Protein AF-A0A257UVU5-F1 (afdb_monomer)

Structure (mmCIF, N/C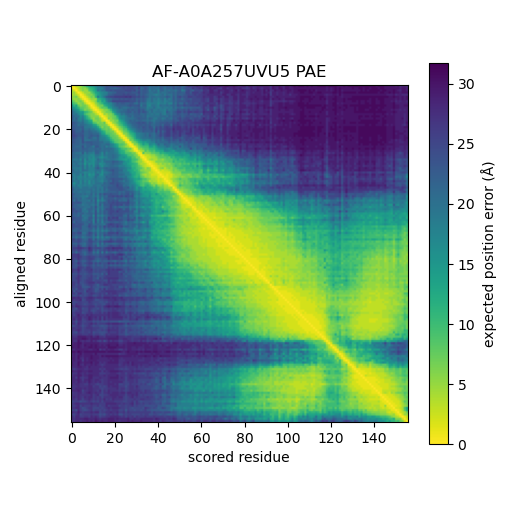A/C/O backbone):
data_AF-A0A257UVU5-F1
#
_entry.id   AF-A0A257UVU5-F1
#
loop_
_atom_site.group_PDB
_atom_site.id
_atom_site.type_symbol
_atom_site.label_atom_id
_atom_site.label_alt_id
_atom_site.label_comp_id
_atom_site.label_asym_id
_atom_site.label_entity_id
_atom_site.label_seq_id
_atom_site.pdbx_PDB_ins_code
_atom_site.Cartn_x
_atom_site.Cartn_y
_atom_site.Cartn_z
_atom_site.occupancy
_atom_site.B_iso_or_equiv
_atom_site.auth_seq_id
_atom_site.auth_comp_id
_atom_site.auth_asym_id
_atom_site.auth_atom_id
_atom_site.pdbx_PDB_model_num
ATOM 1 N N . MET A 1 1 ? -29.505 -4.976 72.195 1.00 41.25 1 MET A N 1
ATOM 2 C CA . MET A 1 1 ? -29.375 -3.753 73.029 1.00 41.25 1 MET A CA 1
ATOM 3 C C . MET A 1 1 ? -28.073 -3.086 72.598 1.00 41.25 1 MET A C 1
ATOM 5 O O . MET A 1 1 ? -27.048 -3.714 72.757 1.00 41.25 1 MET A O 1
ATOM 9 N N . ARG A 1 2 ? -28.006 -1.941 71.904 1.00 36.97 2 ARG A N 1
ATOM 10 C CA . ARG A 1 2 ? -28.021 -0.595 72.514 1.00 36.97 2 ARG A CA 1
ATOM 11 C C . ARG A 1 2 ? -27.601 0.452 71.446 1.00 36.97 2 ARG A C 1
ATOM 13 O O . ARG A 1 2 ? -26.513 0.984 71.543 1.00 36.97 2 ARG A O 1
ATOM 20 N N . TRP A 1 3 ? -28.406 0.718 70.410 1.00 26.78 3 TRP A N 1
ATOM 21 C CA . TRP A 1 3 ? -28.106 1.796 69.428 1.00 26.78 3 TRP A CA 1
ATOM 22 C C . TRP A 1 3 ? -29.319 2.622 68.965 1.00 26.78 3 TRP A C 1
ATOM 24 O O . TRP A 1 3 ? -29.169 3.654 68.325 1.00 26.78 3 TRP A O 1
ATOM 34 N N . SER A 1 4 ? -30.542 2.253 69.339 1.00 31.00 4 SER A N 1
ATOM 35 C CA . SER A 1 4 ? -31.761 2.869 68.790 1.00 31.00 4 SER A CA 1
ATOM 36 C C . SER A 1 4 ? -32.314 4.059 69.591 1.00 31.00 4 SER A C 1
ATOM 38 O O . SER A 1 4 ? -33.408 4.543 69.309 1.00 31.00 4 SER A O 1
ATOM 40 N N . LYS A 1 5 ? -31.571 4.572 70.579 1.00 36.94 5 LYS A N 1
ATOM 41 C CA . LYS A 1 5 ? -31.958 5.746 71.379 1.00 36.94 5 LYS A CA 1
ATOM 42 C C . LYS A 1 5 ? -30.888 6.840 71.287 1.00 36.94 5 LYS A C 1
ATOM 44 O O . LYS A 1 5 ? -30.141 6.990 72.239 1.00 36.94 5 LYS A O 1
ATOM 49 N N . CYS A 1 6 ? -30.795 7.582 70.175 1.00 36.41 6 CYS A N 1
ATOM 50 C CA . CYS A 1 6 ? -30.215 8.943 70.220 1.00 36.41 6 CYS A CA 1
ATOM 51 C C . CYS A 1 6 ? -30.390 9.820 68.963 1.00 36.41 6 CYS A C 1
ATOM 53 O O . CYS A 1 6 ? -30.342 11.034 69.092 1.00 36.41 6 CYS A O 1
ATOM 55 N N . ALA A 1 7 ? -30.633 9.286 67.763 1.00 35.94 7 ALA A N 1
ATOM 56 C CA . ALA A 1 7 ? -30.444 10.094 66.543 1.00 35.94 7 ALA A CA 1
ATOM 57 C C . ALA A 1 7 ? -31.671 10.874 66.010 1.00 35.94 7 ALA A C 1
ATOM 59 O O . ALA A 1 7 ? -31.582 11.481 64.952 1.00 35.94 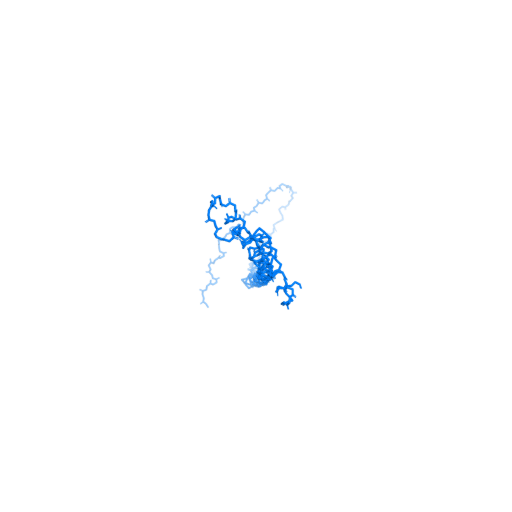7 ALA A O 1
ATOM 60 N N . ALA A 1 8 ? -32.820 10.884 66.695 1.00 39.25 8 ALA A N 1
ATOM 61 C CA . ALA A 1 8 ? -34.048 11.507 66.163 1.00 39.25 8 ALA A CA 1
ATOM 62 C C . ALA A 1 8 ? -34.621 12.620 67.057 1.00 39.25 8 ALA A C 1
ATOM 64 O O . ALA A 1 8 ? -35.830 12.853 67.075 1.00 39.25 8 ALA A O 1
ATOM 65 N N . ARG A 1 9 ? -33.761 13.292 67.835 1.00 39.03 9 ARG A N 1
ATOM 66 C CA . ARG A 1 9 ? -34.146 14.455 68.658 1.00 39.03 9 ARG A CA 1
ATOM 67 C C . ARG A 1 9 ? -33.755 15.803 68.049 1.00 39.03 9 ARG A C 1
ATOM 69 O O . ARG A 1 9 ? -34.077 16.834 68.626 1.00 39.03 9 ARG A O 1
ATOM 76 N N . SER A 1 10 ? -33.117 15.815 66.885 1.00 40.78 10 SER A N 1
ATOM 77 C CA . SER A 1 10 ? -32.626 17.037 66.253 1.00 40.78 10 SER A CA 1
ATOM 78 C C . SER A 1 10 ? -32.844 16.975 64.750 1.00 40.78 10 SER A C 1
ATOM 80 O O . SER A 1 10 ? -32.068 16.347 64.051 1.00 40.78 10 SER A O 1
ATOM 82 N N . ILE A 1 11 ? -33.924 17.574 64.269 1.00 42.78 11 ILE A N 1
ATOM 83 C CA . ILE A 1 11 ? -33.975 18.419 63.067 1.00 42.78 11 ILE A CA 1
ATOM 84 C C . ILE A 1 11 ? -35.425 18.902 63.007 1.00 42.78 11 ILE A C 1
ATOM 86 O O . ILE A 1 11 ? -36.380 18.127 62.945 1.00 42.78 11 ILE A O 1
ATOM 90 N N . GLY A 1 12 ? -35.571 20.209 63.207 1.00 42.62 12 GLY A N 1
ATOM 91 C CA . GLY A 1 12 ? -36.821 20.880 63.505 1.00 42.62 12 GLY A CA 1
ATOM 92 C C . GLY A 1 12 ? -37.867 20.723 62.410 1.00 42.62 12 GLY A C 1
ATOM 93 O O . GLY A 1 12 ? -37.695 21.176 61.285 1.00 42.62 12 GLY A O 1
ATOM 94 N N . CYS A 1 13 ? -39.021 20.183 62.790 1.00 37.72 13 CYS A N 1
ATOM 95 C CA . CYS A 1 13 ? -40.253 20.358 62.038 1.00 37.72 13 CYS A CA 1
ATOM 96 C C . CYS A 1 13 ? -40.901 21.681 62.483 1.00 37.72 13 CYS A C 1
ATOM 98 O O . CYS A 1 13 ? -41.799 21.713 63.324 1.00 37.72 13 CYS A O 1
ATOM 100 N N . ARG A 1 14 ? -40.376 22.799 61.973 1.00 43.12 14 ARG A N 1
ATOM 101 C CA . ARG A 1 14 ? -41.031 24.111 62.038 1.00 43.12 14 ARG A CA 1
ATOM 102 C C . ARG A 1 14 ? -40.814 24.832 60.714 1.00 43.12 14 ARG A C 1
ATOM 104 O O . ARG A 1 14 ? -39.961 25.698 60.607 1.00 43.12 14 ARG A O 1
ATOM 111 N N . ILE A 1 15 ? -41.634 24.492 59.725 1.00 35.16 15 ILE A N 1
ATOM 112 C CA . ILE A 1 15 ? -41.928 25.400 58.616 1.00 35.16 15 ILE A CA 1
ATOM 113 C C . ILE A 1 15 ? -43.417 25.714 58.722 1.00 35.16 15 ILE A C 1
ATOM 115 O O . ILE A 1 15 ? -44.283 24.925 58.356 1.00 35.16 15 ILE A O 1
ATOM 119 N N . ARG A 1 16 ? -43.696 26.853 59.358 1.00 36.59 16 ARG A N 1
ATOM 120 C CA . ARG A 1 16 ? -45.006 27.493 59.426 1.00 36.59 16 ARG A CA 1
ATOM 121 C C . ARG A 1 16 ? -45.100 28.396 58.203 1.00 36.59 16 ARG A C 1
ATOM 123 O O . ARG A 1 16 ? -44.485 29.454 58.204 1.00 36.59 16 ARG A O 1
ATOM 130 N N . PHE A 1 17 ? -45.851 27.982 57.186 1.00 30.62 17 PHE A N 1
ATOM 131 C CA . PHE A 1 17 ? -46.285 28.899 56.136 1.00 30.62 17 PHE A CA 1
ATOM 132 C C . PHE A 1 17 ? -47.631 29.492 56.550 1.00 30.62 17 PHE A C 1
ATOM 134 O O . PHE A 1 17 ? -48.633 28.794 56.682 1.00 30.62 17 PHE A O 1
ATOM 141 N N . SER A 1 18 ? -47.585 30.778 56.880 1.00 36.56 18 SER A N 1
ATOM 142 C CA . SER A 1 18 ? -48.714 31.616 57.257 1.00 36.56 18 SER A CA 1
ATOM 143 C C . SER A 1 18 ? -49.229 32.322 56.011 1.00 36.56 18 SER A C 1
ATOM 145 O O . SER A 1 18 ? -48.549 33.214 55.514 1.00 36.56 18 SER A O 1
ATOM 147 N N . THR A 1 19 ? -50.445 32.006 55.575 1.00 36.97 19 THR A N 1
ATOM 148 C CA . THR A 1 19 ? -51.268 32.925 54.780 1.00 36.97 19 THR A CA 1
ATOM 149 C C . THR A 1 19 ? -52.721 32.857 55.254 1.00 36.97 19 THR A C 1
ATOM 151 O O . THR A 1 19 ? -53.445 31.904 55.000 1.00 36.97 19 THR A O 1
ATOM 154 N N . SER A 1 20 ? -53.078 33.880 56.037 1.00 44.56 20 SER A N 1
ATOM 155 C CA . SER A 1 20 ? -54.362 34.594 56.084 1.00 44.56 20 SER A CA 1
ATOM 156 C C . SER A 1 20 ? -55.625 33.859 55.604 1.00 44.56 20 SER A C 1
ATOM 158 O O . SER A 1 20 ? -55.829 33.708 54.404 1.00 44.56 20 SER A O 1
ATOM 160 N N . SER A 1 21 ? -56.521 33.518 56.538 1.00 41.59 21 SER A N 1
ATOM 161 C CA . SER A 1 21 ? -57.973 33.768 56.433 1.00 41.59 21 SER A CA 1
ATOM 162 C C . SER A 1 21 ? -58.718 33.115 57.605 1.00 41.59 21 SER A C 1
ATOM 164 O O . SER A 1 21 ? -58.483 31.968 57.978 1.00 41.59 21 SER A O 1
ATOM 166 N N . S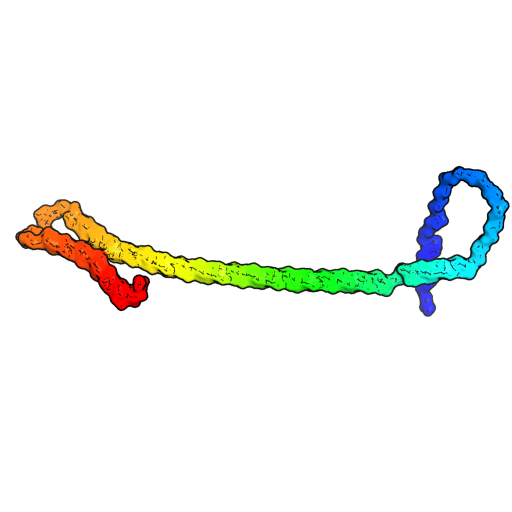ER A 1 22 ? -59.603 33.888 58.222 1.00 48.53 22 SER A N 1
ATOM 167 C CA . SER A 1 22 ? -60.362 33.588 59.433 1.00 48.53 22 SER A CA 1
ATOM 168 C C . SER A 1 22 ? -61.162 32.274 59.387 1.00 48.53 22 SER A C 1
ATOM 170 O O . SER A 1 22 ? -62.070 32.137 58.563 1.00 48.53 22 SER A O 1
ATOM 172 N N . ARG A 1 23 ? -60.959 31.386 60.372 1.00 39.44 23 ARG A N 1
ATOM 173 C CA . ARG A 1 23 ? -62.053 30.701 61.092 1.00 39.44 23 ARG A CA 1
ATOM 174 C C . ARG A 1 23 ? -61.537 29.806 62.221 1.00 39.44 23 ARG A C 1
ATOM 176 O O . ARG A 1 23 ? -60.766 28.890 61.991 1.00 39.44 23 ARG A O 1
ATOM 183 N N . ARG A 1 24 ? -62.113 30.044 63.405 1.00 39.25 24 ARG A N 1
ATOM 184 C CA . ARG A 1 24 ? -62.450 29.061 64.446 1.00 39.25 24 ARG A CA 1
ATOM 185 C C . ARG A 1 24 ? -61.270 28.249 65.003 1.00 39.25 24 ARG A C 1
ATOM 187 O O . ARG A 1 24 ? -60.843 27.246 64.447 1.00 39.25 24 ARG A O 1
ATOM 194 N N . THR A 1 25 ? -60.830 28.648 66.192 1.00 41.78 25 THR A N 1
ATOM 195 C CA . THR A 1 25 ? -60.064 27.819 67.127 1.00 41.78 25 THR A CA 1
ATOM 196 C C . THR A 1 25 ? -60.891 26.593 67.525 1.00 41.78 25 THR A C 1
ATOM 198 O O . THR A 1 25 ? -61.555 26.580 68.558 1.00 41.78 25 THR A O 1
ATOM 201 N N . VAL A 1 26 ? -60.893 25.557 66.689 1.00 44.78 26 VAL A N 1
ATOM 202 C CA . VAL A 1 26 ? -61.245 24.206 67.126 1.00 44.78 26 VAL A CA 1
ATOM 203 C C . VAL A 1 26 ? -59.958 23.621 67.679 1.00 44.78 26 VAL A C 1
ATOM 205 O O . VAL A 1 26 ? -58.999 23.408 66.938 1.00 44.78 26 VAL A O 1
ATOM 208 N N . GLY A 1 27 ? -59.910 23.439 68.998 1.00 43.56 27 GLY A N 1
ATOM 209 C CA . GLY A 1 27 ? -58.821 22.739 69.658 1.00 43.56 27 GLY A CA 1
ATOM 210 C C . GLY A 1 27 ? -58.653 21.363 69.027 1.00 43.56 27 GLY A C 1
ATOM 211 O O . GLY A 1 27 ? -59.450 20.460 69.261 1.00 43.56 27 GLY A O 1
ATOM 212 N N . THR A 1 28 ? -57.620 21.195 68.208 1.00 50.97 28 THR A N 1
ATOM 213 C CA . THR A 1 28 ? -57.165 19.866 67.821 1.00 50.97 28 THR A CA 1
ATOM 214 C C . THR A 1 28 ? -56.568 19.217 69.067 1.00 50.97 28 THR A C 1
ATOM 216 O O . THR A 1 28 ? -55.609 19.777 69.614 1.00 50.97 28 THR A O 1
ATOM 219 N N . PRO A 1 29 ? -57.079 18.068 69.543 1.00 50.66 29 PRO A N 1
ATOM 220 C CA . PRO A 1 29 ? -56.406 17.340 70.604 1.00 50.66 29 PRO A CA 1
ATOM 221 C C . PRO A 1 29 ? -55.005 16.970 70.113 1.00 50.66 29 PRO A C 1
ATOM 223 O O . PRO A 1 29 ? -54.823 16.522 68.977 1.00 50.66 29 PRO A O 1
ATOM 226 N N . ALA A 1 30 ? -53.997 17.207 70.953 1.00 53.62 30 ALA A N 1
ATOM 227 C CA . ALA A 1 30 ? -52.622 16.851 70.641 1.00 53.62 30 ALA A CA 1
ATOM 228 C C . ALA A 1 30 ? -52.561 15.366 70.228 1.00 53.62 30 ALA A C 1
ATOM 230 O O . ALA A 1 30 ? -53.114 14.520 70.936 1.00 53.62 30 ALA A O 1
ATOM 231 N N . PRO A 1 31 ? -51.895 15.015 69.111 1.00 55.09 31 PRO A N 1
ATOM 232 C CA . PRO A 1 31 ? -51.841 13.636 68.649 1.00 55.09 31 PRO A CA 1
ATOM 233 C C . PRO A 1 31 ? -51.241 12.750 69.744 1.00 55.09 31 PRO A C 1
ATOM 235 O O . PRO A 1 31 ? -50.120 12.987 70.220 1.00 55.09 31 PRO A O 1
ATOM 238 N N . SER A 1 32 ? -51.989 11.726 70.159 1.00 59.66 32 SER A N 1
ATOM 239 C CA . SER A 1 32 ? -51.547 10.761 71.167 1.00 59.66 32 SER A CA 1
ATOM 240 C C . SER A 1 32 ? -50.196 10.156 70.760 1.00 59.66 32 SER A C 1
ATOM 242 O O . SER A 1 32 ? -49.885 10.022 69.571 1.00 59.66 32 SER A O 1
ATOM 244 N N . ALA A 1 33 ? -49.353 9.796 71.732 1.00 58.19 33 ALA A N 1
ATOM 245 C CA . ALA A 1 33 ? -47.999 9.281 71.483 1.00 58.19 33 ALA A CA 1
ATOM 246 C C . ALA A 1 33 ? -47.953 8.039 70.559 1.00 58.19 33 ALA A C 1
ATOM 248 O O . ALA A 1 33 ? -46.899 7.733 69.997 1.00 58.19 33 ALA A O 1
ATOM 249 N N . ALA A 1 34 ? -49.082 7.344 70.380 1.00 59.09 34 ALA A N 1
ATOM 250 C CA . ALA A 1 34 ? -49.254 6.230 69.450 1.00 59.09 34 ALA A CA 1
ATOM 251 C C . ALA A 1 34 ? -49.281 6.677 67.972 1.00 59.09 34 ALA A C 1
ATOM 253 O O . ALA A 1 34 ? -48.588 6.099 67.135 1.00 59.09 34 ALA A O 1
ATOM 254 N N . SER A 1 35 ? -49.999 7.758 67.649 1.00 62.34 35 SER A N 1
ATOM 255 C CA . SER A 1 35 ? -50.122 8.269 66.271 1.00 62.34 35 SER A CA 1
ATOM 256 C C . SER A 1 35 ? -48.799 8.822 65.717 1.00 62.34 35 SER A C 1
ATOM 258 O O . SER A 1 35 ? -48.460 8.601 64.552 1.00 62.34 35 SER A O 1
ATOM 260 N N . ARG A 1 36 ? -47.986 9.456 66.575 1.00 57.81 36 ARG A N 1
ATOM 261 C CA . ARG A 1 36 ? -46.643 9.949 66.219 1.00 57.81 36 ARG A CA 1
ATOM 262 C C . ARG A 1 36 ? -45.662 8.815 65.903 1.00 57.81 36 ARG A C 1
ATOM 264 O O . ARG A 1 36 ? -44.888 8.929 64.955 1.00 57.81 36 ARG A O 1
ATOM 271 N N . ARG A 1 37 ? -45.733 7.692 66.630 1.00 60.25 37 ARG A N 1
ATOM 272 C CA . ARG A 1 37 ? -44.914 6.496 66.348 1.00 60.25 37 ARG A CA 1
ATOM 273 C C . ARG A 1 37 ? -45.316 5.814 65.043 1.00 60.25 37 ARG A C 1
ATOM 275 O O . ARG A 1 37 ? -44.439 5.432 64.274 1.00 60.25 37 ARG A O 1
ATOM 282 N N . ALA A 1 38 ? -46.615 5.725 64.759 1.00 64.06 38 ALA A N 1
ATOM 283 C CA . ALA A 1 38 ? -47.116 5.140 63.515 1.00 64.06 38 ALA A CA 1
ATOM 284 C C . ALA A 1 38 ? -46.687 5.940 62.271 1.00 64.06 38 ALA A C 1
ATOM 286 O O . ALA A 1 38 ? -46.372 5.355 61.235 1.00 64.06 38 ALA A O 1
ATOM 287 N N . SER A 1 39 ? -46.629 7.272 62.371 1.00 68.38 39 SER A N 1
ATOM 288 C CA . SER A 1 39 ? -46.163 8.122 61.268 1.00 68.38 39 SER A CA 1
ATOM 289 C C . SER A 1 39 ? -44.660 7.966 61.000 1.00 68.38 39 SER A C 1
ATOM 291 O O . SER A 1 39 ? -44.254 7.813 59.851 1.00 68.38 39 SER A O 1
ATOM 293 N N . CYS A 1 40 ? -43.836 7.902 62.052 1.00 67.31 40 CYS A N 1
ATOM 294 C CA . CYS A 1 40 ? -42.386 7.724 61.921 1.00 67.31 40 CYS A CA 1
ATOM 295 C C . CYS A 1 40 ? -42.017 6.328 61.383 1.00 67.31 40 CYS A C 1
ATOM 297 O O . CYS A 1 40 ? -41.197 6.208 60.479 1.00 67.31 40 CYS A O 1
ATOM 299 N N . ALA A 1 41 ? -42.698 5.276 61.853 1.00 68.25 41 ALA A N 1
ATOM 300 C CA . ALA A 1 41 ? -42.518 3.917 61.340 1.00 68.25 41 ALA A CA 1
ATOM 301 C C . ALA A 1 41 ? -42.939 3.776 59.866 1.00 68.25 41 ALA A C 1
ATOM 303 O O . ALA A 1 41 ? -42.318 3.018 59.123 1.00 68.25 41 ALA A O 1
ATOM 304 N N . ARG A 1 42 ? -43.971 4.512 59.422 1.00 72.06 42 ARG A N 1
ATOM 305 C CA . ARG A 1 42 ? -44.343 4.588 57.999 1.00 72.06 42 ARG A CA 1
ATOM 306 C C . ARG A 1 42 ? -43.305 5.329 57.163 1.00 72.06 42 ARG A C 1
ATOM 308 O O . ARG A 1 42 ? -43.015 4.893 56.056 1.00 72.06 42 ARG A O 1
ATOM 315 N N . TRP A 1 43 ? -42.744 6.419 57.681 1.00 69.06 43 TRP A N 1
ATOM 316 C CA . TRP A 1 43 ? -41.717 7.188 56.978 1.00 69.06 43 TRP A CA 1
ATOM 317 C C . TRP A 1 43 ? -40.409 6.394 56.850 1.00 69.06 43 TRP A C 1
ATOM 319 O O . TRP A 1 43 ? -39.851 6.308 55.762 1.00 69.06 43 TRP A O 1
ATOM 329 N N . PHE A 1 44 ? -39.985 5.714 57.920 1.00 67.50 44 PHE A N 1
ATOM 330 C CA . PHE A 1 44 ? -38.781 4.879 57.929 1.00 67.50 44 PHE A CA 1
ATOM 331 C C . PHE A 1 44 ? -38.911 3.641 57.030 1.00 67.50 44 PHE A C 1
ATOM 333 O O . PHE A 1 44 ? -37.968 3.302 56.331 1.00 67.50 44 PHE A O 1
ATOM 340 N N . ARG A 1 45 ? -40.095 3.007 56.961 1.00 66.81 45 ARG A N 1
ATOM 341 C CA . ARG A 1 45 ? -40.356 1.932 55.982 1.00 66.81 45 ARG A CA 1
ATOM 342 C C . ARG A 1 45 ? -40.337 2.414 54.532 1.00 66.81 45 ARG A C 1
ATOM 344 O O . ARG A 1 45 ? -40.047 1.630 53.640 1.00 66.81 45 ARG A O 1
ATOM 351 N N . ARG A 1 46 ? -40.673 3.683 54.292 1.00 67.12 46 ARG A N 1
ATOM 352 C CA . ARG A 1 46 ? -40.697 4.273 52.948 1.00 67.12 46 ARG A CA 1
ATOM 353 C C . ARG A 1 46 ? -39.315 4.732 52.467 1.00 67.12 46 ARG A C 1
ATOM 355 O O . ARG A 1 46 ? -39.121 4.827 51.262 1.00 67.12 46 ARG A O 1
ATOM 362 N N . TRP A 1 47 ? -38.381 4.986 53.384 1.00 60.09 47 TRP A N 1
ATOM 363 C CA . TRP A 1 47 ? -37.016 5.459 53.105 1.00 60.09 47 TRP A CA 1
ATOM 364 C C . TRP A 1 47 ? -35.939 4.569 53.756 1.00 60.09 47 TRP A C 1
ATOM 366 O O . TRP A 1 47 ? -34.881 5.053 54.153 1.00 60.09 47 TRP A O 1
ATOM 376 N N . GLY A 1 48 ? -36.223 3.273 53.914 1.00 65.38 48 GLY A N 1
ATOM 377 C CA . GLY A 1 48 ? -35.307 2.314 54.533 1.00 65.38 48 GLY A CA 1
ATOM 378 C C . GLY A 1 48 ? -34.065 2.041 53.665 1.00 65.38 48 GLY A C 1
ATOM 379 O O . GLY A 1 48 ? -34.168 2.094 52.432 1.00 65.38 48 GLY A O 1
ATOM 380 N N . PRO A 1 49 ? -32.902 1.737 54.280 1.00 65.94 49 PRO A N 1
ATOM 381 C CA . PRO A 1 49 ? -31.611 1.555 53.596 1.00 65.94 49 PRO A CA 1
ATOM 382 C C . PRO A 1 49 ? -31.645 0.485 52.492 1.00 65.94 49 PRO A C 1
ATOM 384 O O . PRO A 1 49 ? -30.953 0.607 51.484 1.00 65.94 49 PRO A O 1
ATOM 387 N N . ASP A 1 50 ? -32.523 -0.500 52.638 1.00 66.25 50 ASP A N 1
ATOM 388 C CA . ASP A 1 50 ? -32.778 -1.610 51.718 1.00 66.25 50 ASP A CA 1
ATOM 389 C C . ASP A 1 50 ? -33.239 -1.127 50.326 1.00 66.25 50 ASP A C 1
ATOM 391 O O . ASP A 1 50 ? -32.847 -1.682 49.301 1.00 66.25 50 ASP A O 1
ATOM 395 N N . THR A 1 51 ? -34.019 -0.041 50.267 1.00 67.31 51 THR A N 1
ATOM 396 C CA . THR A 1 51 ? -34.525 0.514 48.995 1.00 67.31 51 THR A CA 1
ATOM 397 C C . THR A 1 51 ? -33.482 1.345 48.246 1.00 67.31 51 THR A C 1
ATOM 399 O O . THR A 1 51 ? -33.470 1.356 47.015 1.00 67.31 51 THR A O 1
ATOM 402 N N . MET A 1 52 ? -32.584 2.020 48.970 1.00 68.69 52 MET A N 1
ATOM 403 C CA . MET A 1 52 ? -31.481 2.784 48.377 1.00 68.69 52 MET A CA 1
ATOM 404 C C . MET A 1 52 ? -30.375 1.857 47.876 1.00 68.69 52 MET A C 1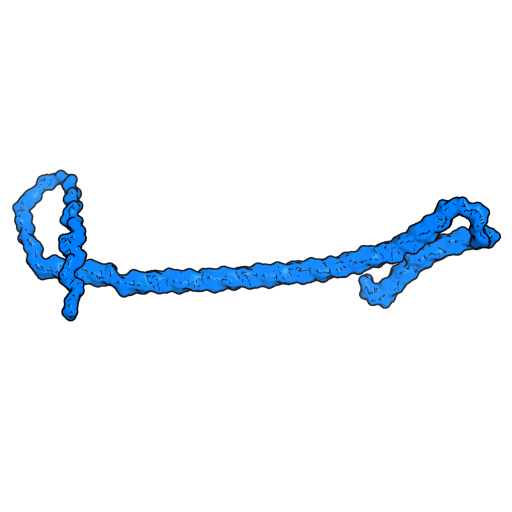
ATOM 406 O O . MET A 1 52 ? -29.863 2.063 46.779 1.00 68.69 52 MET A O 1
ATOM 410 N N . ALA A 1 53 ? -30.072 0.797 48.630 1.00 78.69 53 ALA A N 1
ATOM 411 C CA . ALA A 1 53 ? -29.152 -0.251 48.203 1.00 78.69 53 ALA A CA 1
ATOM 412 C C . ALA A 1 53 ? -29.636 -0.952 46.920 1.00 78.69 53 ALA A C 1
ATOM 414 O O . ALA A 1 53 ? -28.844 -1.156 46.004 1.00 78.69 53 ALA A O 1
ATOM 415 N N . ALA A 1 54 ? -30.939 -1.238 46.806 1.00 79.44 54 ALA A N 1
ATOM 416 C CA . ALA A 1 54 ? -31.512 -1.821 45.592 1.00 79.44 54 ALA A CA 1
ATOM 417 C C . ALA A 1 54 ? -31.370 -0.901 44.363 1.00 79.44 54 ALA A C 1
ATOM 419 O O . ALA A 1 54 ? -30.966 -1.362 43.300 1.00 79.44 54 ALA A O 1
ATOM 420 N N . ARG A 1 55 ? -31.634 0.407 44.509 1.00 78.94 55 ARG A N 1
ATOM 421 C CA . ARG A 1 55 ? -31.474 1.391 43.418 1.00 78.94 55 ARG A CA 1
ATOM 422 C C . ARG A 1 55 ? -30.021 1.557 42.978 1.00 78.94 55 ARG A C 1
ATOM 424 O O . ARG A 1 55 ? -29.762 1.666 41.784 1.00 78.94 55 ARG A O 1
ATOM 431 N N . LEU A 1 56 ? -29.090 1.574 43.933 1.00 84.06 56 LEU A N 1
ATOM 432 C CA . LEU A 1 56 ? -27.655 1.601 43.645 1.00 84.06 56 LEU A CA 1
ATOM 433 C C . LEU A 1 56 ? -27.231 0.354 42.868 1.00 84.06 56 LEU A C 1
ATOM 435 O O . LEU A 1 56 ? -26.527 0.496 41.876 1.00 84.06 56 LEU A O 1
ATOM 439 N N . GLY A 1 57 ? -27.730 -0.824 43.264 1.00 86.31 57 GLY A N 1
ATOM 440 C CA . GLY A 1 57 ? -27.498 -2.089 42.566 1.00 86.31 57 GLY A CA 1
ATOM 441 C C . GLY A 1 57 ? -27.935 -2.047 41.100 1.00 86.31 57 GLY A C 1
ATOM 442 O O . GLY A 1 57 ? -27.150 -2.396 40.219 1.00 86.31 57 GLY A O 1
ATOM 443 N N . THR A 1 58 ? -29.142 -1.543 40.825 1.00 87.12 58 THR A N 1
ATOM 444 C CA . THR A 1 58 ? -29.644 -1.393 39.448 1.00 87.12 58 THR A CA 1
ATOM 445 C C . THR A 1 58 ? -28.756 -0.471 38.613 1.00 87.12 58 THR A C 1
ATOM 447 O O . THR A 1 58 ? -28.352 -0.851 37.522 1.00 87.12 58 THR A O 1
ATOM 450 N N . ILE A 1 59 ? -28.360 0.691 39.147 1.00 88.31 59 ILE A N 1
ATOM 451 C CA . ILE A 1 59 ? -27.492 1.636 38.422 1.00 88.31 59 ILE A CA 1
ATOM 452 C C . ILE A 1 59 ? -26.122 1.018 38.125 1.00 88.31 59 ILE A C 1
ATOM 454 O O . ILE A 1 59 ? -25.605 1.177 37.023 1.00 88.31 59 ILE A O 1
ATOM 458 N N . THR A 1 60 ? -25.525 0.288 39.071 1.00 92.75 60 THR A N 1
ATOM 459 C CA . THR A 1 60 ? -24.263 -0.425 38.813 1.00 92.75 60 THR A CA 1
ATOM 460 C C . THR A 1 60 ? -24.395 -1.476 37.717 1.00 92.75 60 THR A C 1
ATOM 462 O O . THR A 1 60 ? -23.459 -1.666 36.945 1.00 92.75 60 THR A O 1
ATOM 465 N N . GLN A 1 61 ? -25.546 -2.137 37.624 1.00 91.75 61 GLN A N 1
ATOM 466 C CA . GLN A 1 61 ? -25.797 -3.152 36.609 1.00 91.75 61 GLN A CA 1
ATOM 467 C C . GLN A 1 61 ? -26.008 -2.522 35.225 1.00 91.75 61 GLN A C 1
ATOM 469 O O . GLN A 1 61 ? -25.451 -3.008 34.241 1.00 91.75 61 GLN A O 1
ATOM 474 N N . ASP A 1 62 ? -26.700 -1.383 35.161 1.00 91.94 62 ASP A N 1
ATOM 475 C CA . ASP A 1 62 ? -26.836 -0.592 33.935 1.00 91.94 62 ASP A CA 1
ATOM 476 C C . ASP A 1 62 ? -25.468 -0.077 33.452 1.00 91.94 62 ASP A C 1
ATOM 478 O O . ASP A 1 62 ? -25.136 -0.211 32.274 1.00 91.94 62 ASP A O 1
ATOM 482 N N . VAL A 1 63 ? -24.623 0.432 34.359 1.00 93.44 63 VAL A N 1
ATOM 483 C CA . VAL A 1 63 ? -23.247 0.864 34.041 1.00 93.44 63 VAL A CA 1
ATOM 484 C C . VAL A 1 63 ? -22.397 -0.299 33.530 1.00 93.44 63 VAL A C 1
ATOM 486 O O . VAL A 1 63 ? -21.657 -0.129 32.562 1.00 93.44 63 VAL A O 1
ATOM 489 N N . ALA A 1 64 ? -22.517 -1.485 34.133 1.00 93.88 64 ALA A N 1
ATOM 490 C CA . ALA A 1 64 ? -21.811 -2.673 33.661 1.00 93.88 64 ALA A CA 1
ATOM 491 C C . ALA A 1 64 ? -22.235 -3.050 32.231 1.00 93.88 64 ALA A C 1
ATOM 493 O O . ALA A 1 64 ? -21.377 -3.296 31.385 1.00 93.88 64 ALA A O 1
ATOM 494 N N . SER A 1 65 ? -23.537 -3.004 31.933 1.00 94.69 65 SER A N 1
ATOM 495 C CA . SER A 1 65 ? -24.052 -3.291 30.587 1.00 94.69 65 SER A CA 1
ATOM 496 C C . SER A 1 65 ? -23.595 -2.268 29.537 1.00 94.69 65 SER A C 1
ATOM 498 O O . SER A 1 65 ? -23.260 -2.637 28.413 1.00 94.69 65 SER A O 1
ATOM 500 N N . LEU A 1 66 ? -23.512 -0.984 29.904 1.00 95.44 66 LEU A N 1
ATOM 501 C CA . LEU A 1 66 ? -22.976 0.064 29.034 1.00 95.44 66 LEU A CA 1
ATOM 502 C C . LEU A 1 66 ? -21.490 -0.147 28.754 1.00 95.44 66 LEU A C 1
ATOM 504 O O . LEU A 1 66 ? -21.047 0.063 27.628 1.00 95.44 66 LEU A O 1
ATOM 508 N N . ASN A 1 67 ? -20.729 -0.582 29.758 1.00 96.50 67 ASN A N 1
ATOM 509 C CA . ASN A 1 67 ? -19.314 -0.884 29.590 1.00 96.50 67 ASN A CA 1
ATOM 510 C C . ASN A 1 67 ? -19.104 -2.039 28.598 1.00 96.50 67 ASN A C 1
ATOM 512 O O . ASN A 1 67 ? -18.267 -1.932 27.709 1.00 96.50 67 ASN A O 1
ATOM 516 N N . GLU A 1 68 ? -19.924 -3.088 28.684 1.00 95.75 68 GLU A N 1
ATOM 517 C CA . GLU A 1 68 ? -19.933 -4.198 27.720 1.00 95.75 68 GLU A CA 1
ATOM 518 C C . GLU A 1 68 ? -20.325 -3.740 26.301 1.00 95.75 68 GLU A C 1
ATOM 520 O O . GLU A 1 68 ? -19.796 -4.208 25.292 1.00 95.75 68 GLU A O 1
ATOM 525 N N . PHE A 1 69 ? -21.229 -2.764 26.193 1.00 96.06 69 PHE A N 1
ATOM 526 C CA . PHE A 1 69 ? -21.576 -2.176 24.902 1.00 96.06 69 PHE A CA 1
ATOM 527 C C . PHE A 1 69 ? -20.396 -1.388 24.310 1.00 96.06 69 PHE A C 1
ATOM 529 O O . PHE A 1 69 ? -20.101 -1.507 23.121 1.00 96.06 69 PHE A O 1
ATOM 536 N N . ILE A 1 70 ? -19.682 -0.616 25.138 1.00 96.44 70 ILE A N 1
ATOM 537 C CA . ILE A 1 70 ? -18.487 0.139 24.733 1.00 96.44 70 ILE A CA 1
ATOM 538 C C . ILE A 1 70 ? -17.379 -0.802 24.253 1.00 96.44 70 ILE A C 1
ATOM 540 O O . ILE A 1 70 ? -16.772 -0.536 23.211 1.00 96.44 70 ILE A O 1
ATOM 544 N N . THR A 1 71 ? -17.126 -1.906 24.963 1.00 96.12 71 THR A N 1
ATOM 545 C CA . THR A 1 71 ? -16.126 -2.895 24.533 1.00 96.12 71 THR A CA 1
ATOM 546 C C . THR A 1 71 ? -16.517 -3.496 23.186 1.00 96.12 71 THR A C 1
ATOM 548 O O . THR A 1 71 ? -15.713 -3.484 22.259 1.00 96.12 71 THR A O 1
ATOM 551 N N . HIS A 1 72 ? -17.788 -3.863 23.004 1.00 96.19 72 HIS A N 1
ATOM 552 C CA . HIS A 1 72 ? -18.269 -4.408 21.736 1.00 96.19 72 HIS A CA 1
ATOM 553 C C . HIS A 1 72 ? -18.141 -3.417 20.561 1.00 96.19 72 HIS A C 1
ATOM 555 O O . HIS A 1 72 ? -17.829 -3.818 19.432 1.00 96.19 72 HIS A O 1
ATOM 561 N N . LEU A 1 73 ? -18.394 -2.122 20.783 1.00 96.81 73 LEU A N 1
ATOM 562 C CA . LEU A 1 73 ? -18.181 -1.092 19.759 1.00 96.81 73 LEU A CA 1
ATOM 563 C C . LEU A 1 73 ? -16.695 -0.933 19.431 1.00 96.81 73 LEU A C 1
ATOM 565 O O . LEU A 1 73 ? -16.343 -0.809 18.259 1.00 96.81 73 LEU A O 1
ATOM 569 N N . THR A 1 74 ? -15.837 -0.968 20.448 1.00 97.12 74 THR A N 1
ATOM 570 C CA . THR A 1 74 ? -14.384 -0.862 20.284 1.00 97.12 74 THR A CA 1
ATOM 571 C C . THR A 1 74 ? -13.849 -2.007 19.428 1.00 97.12 74 THR A C 1
ATOM 573 O O . THR A 1 74 ? -13.120 -1.752 18.471 1.00 97.12 74 THR A O 1
ATOM 576 N N . ASP A 1 75 ? -14.293 -3.239 19.675 1.00 96.81 75 ASP A N 1
ATOM 577 C CA . ASP A 1 75 ? -13.880 -4.412 18.896 1.00 96.81 75 ASP A CA 1
ATOM 578 C C . ASP A 1 75 ? -14.294 -4.307 17.421 1.00 96.81 75 ASP A C 1
ATOM 580 O O . ASP A 1 75 ? -13.522 -4.643 16.524 1.00 96.81 75 ASP A O 1
ATOM 584 N N . LYS A 1 76 ? -15.491 -3.772 17.137 1.00 95.06 76 LYS A N 1
ATOM 585 C CA . LYS A 1 76 ? -15.939 -3.522 15.754 1.00 95.06 76 LYS A CA 1
ATOM 586 C C . LYS A 1 76 ? -15.079 -2.473 15.054 1.00 95.06 76 LYS A C 1
ATOM 588 O O . LYS A 1 76 ? -14.784 -2.627 13.871 1.00 95.06 76 LYS A O 1
ATOM 593 N N . ILE A 1 77 ? -14.694 -1.413 15.765 1.00 97.75 77 ILE A N 1
ATOM 594 C CA . ILE A 1 77 ? -13.819 -0.368 15.220 1.00 97.75 77 ILE A CA 1
ATOM 595 C C . ILE A 1 77 ? -12.452 -0.960 14.887 1.00 97.75 77 ILE A C 1
ATOM 597 O O . ILE A 1 77 ? -11.960 -0.729 13.786 1.00 97.75 77 ILE A O 1
ATOM 601 N N . GLN A 1 78 ? -11.870 -1.748 15.794 1.00 97.00 78 GLN A N 1
ATOM 602 C CA . GLN A 1 78 ? -10.587 -2.411 15.555 1.00 97.00 78 GLN A CA 1
ATOM 603 C C . GLN A 1 78 ? -10.671 -3.376 14.370 1.00 97.00 78 GLN A C 1
ATOM 605 O O . GLN A 1 78 ? -9.855 -3.291 13.463 1.00 97.00 78 GLN A O 1
ATOM 610 N N . PHE A 1 79 ? -11.723 -4.194 14.286 1.00 96.81 79 PHE A N 1
ATOM 611 C CA . PHE A 1 79 ? -11.918 -5.099 13.152 1.00 96.81 79 PHE A CA 1
ATOM 612 C C . PHE A 1 79 ? -11.996 -4.364 11.803 1.00 96.81 79 PHE A C 1
ATOM 614 O O . PHE A 1 79 ? -11.374 -4.779 10.825 1.00 96.81 79 PHE A O 1
ATOM 621 N N . VAL A 1 80 ? -12.745 -3.257 11.731 1.00 96.75 80 VAL A N 1
ATOM 622 C CA . VAL A 1 80 ? -12.845 -2.453 10.501 1.00 96.75 80 VAL A CA 1
ATOM 623 C C . VAL A 1 80 ? -11.528 -1.745 10.191 1.00 96.75 80 VAL A C 1
ATOM 625 O O . VAL A 1 80 ? -11.147 -1.664 9.022 1.00 96.75 80 VAL A O 1
ATOM 628 N N . LEU A 1 81 ? -10.821 -1.249 11.206 1.00 97.69 81 LEU A N 1
ATOM 629 C CA . LEU A 1 81 ? -9.502 -0.648 11.045 1.00 97.69 81 LEU A CA 1
ATOM 630 C C . LEU A 1 81 ? -8.514 -1.670 10.471 1.00 97.69 81 LEU A C 1
ATOM 632 O O . LEU A 1 81 ? -7.893 -1.392 9.448 1.00 97.69 81 LEU A O 1
ATOM 636 N N . ASP A 1 82 ? -8.439 -2.863 11.057 1.00 95.56 82 ASP A N 1
ATOM 637 C CA . ASP A 1 82 ? -7.562 -3.950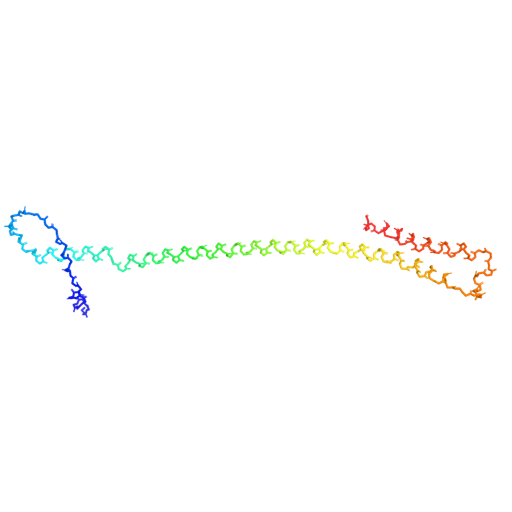 10.616 1.00 95.56 82 ASP A CA 1
ATOM 638 C C . ASP A 1 82 ? -7.897 -4.408 9.194 1.00 95.56 82 ASP A C 1
ATOM 640 O O . ASP A 1 82 ? -7.002 -4.572 8.364 1.00 95.56 82 ASP A O 1
ATOM 644 N N . ALA A 1 83 ? -9.186 -4.542 8.866 1.00 96.00 83 ALA A N 1
ATOM 645 C CA . ALA A 1 83 ? -9.624 -4.852 7.508 1.00 96.00 83 ALA A CA 1
ATOM 646 C C . ALA A 1 83 ? -9.216 -3.752 6.515 1.00 96.00 83 ALA A C 1
ATOM 648 O O . ALA A 1 83 ? -8.717 -4.044 5.428 1.00 96.00 83 ALA A O 1
ATOM 649 N N . THR A 1 84 ? -9.379 -2.482 6.894 1.00 96.06 84 THR A N 1
ATOM 650 C CA . THR A 1 84 ? -9.008 -1.335 6.056 1.00 96.06 84 THR A CA 1
ATOM 651 C C . THR A 1 84 ? -7.498 -1.287 5.831 1.00 96.06 84 THR A C 1
ATOM 653 O O . THR A 1 84 ? -7.052 -1.130 4.696 1.00 96.06 84 THR A O 1
ATOM 656 N N . LEU A 1 85 ? -6.699 -1.479 6.882 1.00 95.50 85 LEU A N 1
ATOM 657 C CA . LEU A 1 85 ? -5.240 -1.540 6.789 1.00 95.50 85 LEU A CA 1
ATOM 658 C C . LEU A 1 85 ? -4.777 -2.734 5.947 1.00 95.50 85 LEU A C 1
ATOM 660 O O . LEU A 1 85 ? -3.870 -2.587 5.127 1.00 95.50 85 LEU A O 1
ATOM 664 N N . GLY A 1 86 ? -5.430 -3.890 6.087 1.00 94.81 86 GLY A N 1
ATOM 665 C CA . GLY A 1 86 ? -5.189 -5.060 5.247 1.00 94.81 86 GLY A CA 1
ATOM 666 C C . GLY A 1 86 ? -5.440 -4.769 3.767 1.00 94.81 86 GLY A C 1
ATOM 667 O O . GLY A 1 86 ? -4.572 -5.031 2.933 1.00 94.81 86 GLY A O 1
ATOM 668 N N . LEU A 1 87 ? -6.582 -4.157 3.437 1.00 93.81 87 LEU A N 1
ATOM 669 C CA . LEU A 1 87 ? -6.914 -3.754 2.066 1.00 93.81 87 LEU A CA 1
ATOM 670 C C . LEU A 1 87 ? -5.922 -2.728 1.504 1.00 93.81 87 LEU A C 1
ATOM 672 O O . LEU A 1 87 ? -5.497 -2.855 0.355 1.00 93.81 87 LEU A O 1
ATOM 676 N N . ILE A 1 88 ? -5.513 -1.744 2.310 1.00 94.38 88 ILE A N 1
ATOM 677 C CA . ILE A 1 88 ? -4.502 -0.753 1.923 1.00 94.38 88 ILE A CA 1
ATOM 678 C C . ILE A 1 88 ? -3.177 -1.442 1.599 1.00 94.38 88 ILE A C 1
ATOM 680 O O . ILE A 1 88 ? -2.578 -1.150 0.568 1.00 94.38 88 ILE A O 1
ATOM 684 N N . ASN A 1 89 ? -2.727 -2.371 2.440 1.00 91.69 89 ASN A N 1
ATOM 685 C CA . ASN A 1 89 ? -1.460 -3.064 2.236 1.00 91.69 89 ASN A CA 1
ATOM 686 C C . ASN A 1 89 ? -1.482 -3.940 0.967 1.00 91.69 89 ASN A C 1
ATOM 688 O O . ASN A 1 89 ? -0.522 -3.950 0.193 1.00 91.69 89 ASN A O 1
ATOM 692 N N . ILE A 1 90 ? -2.605 -4.616 0.696 1.00 90.44 90 ILE A N 1
ATOM 693 C CA . ILE A 1 90 ? -2.804 -5.378 -0.547 1.00 90.44 90 ILE A CA 1
ATOM 694 C C . ILE A 1 90 ? -2.721 -4.443 -1.764 1.00 90.44 90 ILE A C 1
ATOM 696 O O . ILE A 1 90 ? -1.948 -4.703 -2.685 1.00 90.44 90 ILE A O 1
ATOM 700 N N . ALA A 1 91 ? -3.436 -3.314 -1.741 1.00 89.50 91 ALA A N 1
ATOM 701 C CA . ALA A 1 91 ? -3.420 -2.345 -2.837 1.00 89.50 91 ALA A CA 1
ATOM 702 C C . ALA A 1 91 ? -2.034 -1.703 -3.045 1.00 89.50 91 ALA A C 1
ATOM 704 O O . ALA A 1 91 ? -1.578 -1.533 -4.175 1.00 89.50 91 ALA A O 1
ATOM 705 N N . GLN A 1 92 ? -1.327 -1.375 -1.962 1.00 85.56 92 GLN A N 1
ATOM 706 C CA . GLN A 1 92 ? 0.033 -0.833 -2.015 1.00 85.56 92 GLN A CA 1
ATOM 707 C C . GLN A 1 92 ? 1.030 -1.845 -2.589 1.00 85.56 92 GLN A C 1
ATOM 709 O O . GLN A 1 92 ? 1.906 -1.468 -3.368 1.00 85.56 92 GLN A O 1
ATOM 714 N N . SER A 1 93 ? 0.875 -3.127 -2.251 1.00 86.75 93 SER A N 1
ATOM 715 C CA . SER A 1 93 ? 1.729 -4.201 -2.764 1.00 86.75 93 SER A CA 1
ATOM 716 C C . SER A 1 93 ? 1.648 -4.318 -4.288 1.00 86.75 93 SER A C 1
ATOM 718 O O . SER A 1 93 ? 2.669 -4.544 -4.939 1.00 86.75 93 SER A O 1
ATOM 720 N N . ASP A 1 94 ? 0.468 -4.115 -4.876 1.00 86.38 94 ASP A N 1
ATOM 721 C CA . ASP A 1 94 ? 0.295 -4.126 -6.331 1.00 86.38 94 ASP A CA 1
ATOM 722 C C . ASP A 1 94 ? 0.834 -2.857 -6.999 1.00 86.38 94 ASP A C 1
ATOM 724 O O . ASP A 1 94 ? 1.488 -2.941 -8.041 1.00 86.38 94 ASP A O 1
ATOM 728 N N . LEU A 1 95 ? 0.682 -1.689 -6.368 1.00 89.06 95 LEU A N 1
ATOM 729 C CA . LEU A 1 95 ? 1.302 -0.459 -6.866 1.00 89.06 95 LEU A CA 1
ATOM 730 C C . LEU A 1 95 ? 2.833 -0.554 -6.902 1.00 89.06 95 LEU A C 1
ATOM 732 O O . LEU A 1 95 ? 3.447 -0.179 -7.901 1.00 89.06 95 LEU A O 1
ATOM 736 N N . MET A 1 96 ? 3.463 -1.110 -5.863 1.00 88.50 96 MET A N 1
ATOM 737 C CA . MET A 1 96 ? 4.918 -1.298 -5.841 1.00 88.50 96 MET A CA 1
ATOM 738 C C . MET A 1 96 ? 5.404 -2.220 -6.970 1.00 88.50 96 MET A C 1
ATOM 740 O O . MET A 1 96 ? 6.456 -1.963 -7.565 1.00 88.50 96 MET A O 1
ATOM 744 N N . LYS A 1 97 ? 4.630 -3.252 -7.336 1.00 85.38 97 LYS A N 1
ATOM 745 C CA . LYS A 1 97 ? 4.937 -4.095 -8.507 1.00 85.38 97 LYS A CA 1
ATOM 746 C C . LYS A 1 97 ? 4.930 -3.267 -9.790 1.00 85.38 97 LYS A C 1
ATOM 748 O O . LYS A 1 97 ? 5.875 -3.346 -10.566 1.00 85.38 97 LYS A O 1
ATOM 753 N N . VAL A 1 98 ? 3.921 -2.426 -10.002 1.00 88.06 98 VAL A N 1
ATOM 754 C CA . VAL A 1 98 ? 3.831 -1.606 -11.222 1.00 88.06 98 VAL A CA 1
ATOM 755 C C . VAL A 1 98 ? 4.978 -0.595 -11.307 1.00 88.06 98 VAL A C 1
ATOM 757 O O . VAL A 1 98 ? 5.632 -0.494 -12.345 1.00 88.06 98 VAL A O 1
ATOM 760 N N . LEU A 1 99 ? 5.280 0.117 -10.218 1.00 89.38 99 LEU A N 1
ATOM 761 C CA . LEU A 1 99 ? 6.344 1.130 -10.197 1.00 89.38 99 LEU A CA 1
ATOM 762 C C . LEU A 1 99 ? 7.731 0.531 -10.465 1.00 89.38 99 LEU A C 1
ATOM 764 O O . LEU A 1 99 ? 8.545 1.118 -11.185 1.00 89.38 99 LEU A O 1
ATOM 768 N N . THR A 1 100 ? 7.999 -0.661 -9.929 1.00 89.50 100 THR A N 1
ATOM 769 C CA . THR A 1 100 ? 9.251 -1.373 -10.213 1.00 89.50 100 THR A CA 1
ATOM 770 C C . THR A 1 100 ? 9.322 -1.862 -11.661 1.00 89.50 100 THR A C 1
ATOM 772 O O . THR A 1 100 ? 10.364 -1.690 -12.291 1.00 89.50 100 THR A O 1
ATOM 775 N N . ILE A 1 101 ? 8.226 -2.373 -12.235 1.00 88.19 101 ILE A N 1
ATOM 776 C CA . ILE A 1 101 ? 8.161 -2.784 -13.651 1.00 88.19 101 ILE A CA 1
ATOM 777 C C . ILE A 1 101 ? 8.461 -1.605 -14.584 1.00 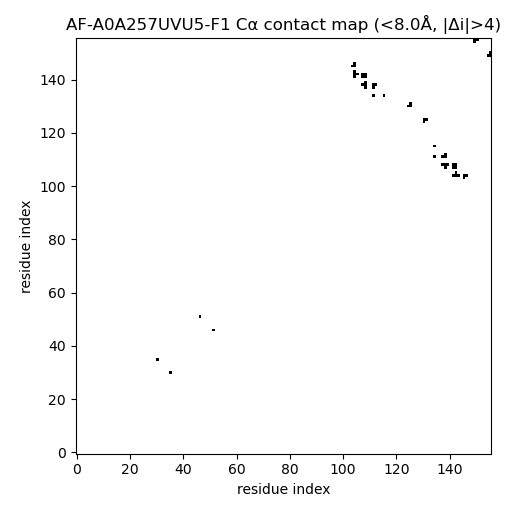88.19 101 ILE A C 1
ATOM 779 O O . ILE A 1 101 ? 9.301 -1.726 -15.477 1.00 88.19 101 ILE A O 1
ATOM 783 N N . VAL A 1 102 ? 7.825 -0.452 -14.354 1.00 89.31 102 VAL A N 1
ATOM 784 C CA . VAL A 1 102 ? 8.055 0.768 -15.148 1.00 89.31 102 VAL A CA 1
ATOM 785 C C . VAL A 1 102 ? 9.519 1.205 -15.065 1.00 89.31 102 VAL A C 1
ATOM 787 O O . VAL A 1 102 ? 10.122 1.543 -16.082 1.00 89.31 102 VAL A O 1
ATOM 790 N N . SER A 1 103 ? 10.118 1.134 -13.875 1.00 92.12 103 SER A N 1
ATOM 791 C CA . SER A 1 103 ? 11.521 1.503 -13.662 1.00 92.12 103 SER A CA 1
ATOM 792 C C . SER A 1 103 ? 12.478 0.560 -14.399 1.00 92.12 103 SER A C 1
ATOM 794 O O . SER A 1 103 ? 13.384 1.012 -15.094 1.00 92.12 103 SER A O 1
ATOM 796 N N . VAL A 1 104 ? 12.255 -0.754 -14.308 1.00 89.25 104 VAL A N 1
ATOM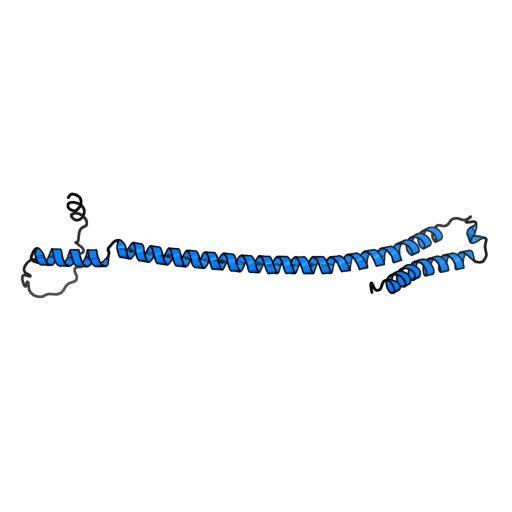 797 C CA . VAL A 1 104 ? 13.078 -1.767 -14.988 1.00 89.25 104 VAL A CA 1
ATOM 798 C C . VAL A 1 104 ? 12.994 -1.641 -16.513 1.00 89.25 104 VAL A C 1
ATOM 800 O O . VAL A 1 104 ? 13.991 -1.876 -17.187 1.00 89.25 104 VAL A O 1
ATOM 803 N N . ILE A 1 105 ? 11.844 -1.238 -17.063 1.00 89.62 105 ILE A N 1
ATOM 804 C CA . ILE A 1 105 ? 11.681 -0.993 -18.506 1.00 89.62 105 ILE A CA 1
ATOM 805 C C . ILE A 1 105 ? 12.309 0.345 -18.927 1.00 89.62 105 ILE A C 1
ATOM 807 O O . ILE A 1 105 ? 12.865 0.433 -20.016 1.00 89.62 105 ILE A O 1
ATOM 811 N N . GLY A 1 106 ? 12.233 1.386 -18.092 1.00 89.62 106 GLY A N 1
ATOM 812 C CA . GLY A 1 106 ? 12.691 2.736 -18.442 1.00 89.62 106 GLY A CA 1
ATOM 813 C C . GLY A 1 106 ? 14.194 2.978 -18.274 1.00 89.62 106 GLY A C 1
ATOM 814 O O . GLY A 1 106 ? 14.790 3.726 -19.053 1.00 89.62 106 GLY A O 1
ATOM 815 N N . ILE A 1 107 ? 14.833 2.349 -17.284 1.00 92.75 107 ILE A N 1
ATOM 816 C CA . ILE A 1 107 ? 16.248 2.592 -16.957 1.00 92.75 107 ILE A CA 1
ATOM 817 C C . ILE A 1 107 ? 17.204 2.145 -18.084 1.00 92.75 107 ILE A C 1
ATOM 819 O O . ILE A 1 107 ? 18.045 2.954 -18.481 1.00 92.75 107 ILE A O 1
ATOM 823 N N . PRO A 1 108 ? 17.109 0.922 -18.649 1.00 89.81 108 PRO A N 1
ATOM 824 C CA . PRO A 1 108 ? 18.064 0.461 -19.658 1.00 89.81 108 PRO A CA 1
ATOM 825 C C . PRO A 1 108 ? 18.030 1.269 -20.970 1.00 89.81 108 PRO A C 1
ATOM 827 O O . PRO A 1 108 ? 19.103 1.670 -21.423 1.00 89.81 108 PRO A O 1
ATOM 830 N N . PRO A 1 109 ? 16.858 1.604 -21.555 1.00 90.00 109 PRO A N 1
ATOM 831 C CA . PRO A 1 109 ? 16.776 2.499 -22.709 1.00 90.00 109 PRO A CA 1
ATOM 832 C C . PRO A 1 109 ? 17.378 3.878 -22.443 1.00 90.00 109 PRO A C 1
ATOM 834 O O . PRO A 1 109 ? 18.086 4.405 -23.296 1.00 90.00 109 PRO A O 1
ATOM 837 N N . THR A 1 110 ? 17.137 4.443 -21.254 1.00 91.38 110 THR A N 1
ATOM 838 C CA . THR A 1 110 ? 17.678 5.756 -20.863 1.00 91.38 110 THR A CA 1
ATOM 839 C C . THR A 1 110 ? 19.199 5.713 -20.744 1.00 91.38 110 THR A C 1
ATOM 841 O O . THR A 1 110 ? 19.881 6.629 -21.196 1.00 91.38 110 THR A O 1
ATOM 844 N N . LEU A 1 111 ? 19.749 4.631 -20.186 1.00 89.38 111 LEU A N 1
ATOM 845 C CA . LEU A 1 111 ? 21.191 4.432 -20.069 1.00 89.38 111 LEU A CA 1
ATOM 846 C C . LEU A 1 111 ? 21.856 4.265 -21.444 1.00 89.38 111 LEU A C 1
ATOM 848 O O . LEU A 1 111 ? 22.871 4.904 -21.707 1.00 89.38 111 LEU A O 1
ATOM 852 N N . ILE A 1 112 ? 21.265 3.471 -22.344 1.00 86.56 112 ILE A N 1
ATOM 853 C CA . ILE A 1 112 ? 21.762 3.302 -23.719 1.00 86.56 112 ILE A CA 1
ATOM 854 C C . ILE A 1 112 ? 21.678 4.632 -24.477 1.00 86.56 112 ILE A C 1
ATOM 856 O O . ILE A 1 112 ? 22.659 5.052 -25.083 1.00 86.56 112 ILE A O 1
ATOM 860 N N . ALA A 1 113 ? 20.549 5.341 -24.391 1.00 85.69 113 ALA A N 1
ATOM 861 C CA . ALA A 1 113 ? 20.392 6.663 -24.992 1.00 85.69 113 ALA A CA 1
ATOM 862 C C . ALA A 1 113 ? 21.409 7.676 -24.438 1.00 85.69 113 ALA A C 1
ATOM 864 O O . ALA A 1 113 ? 21.945 8.476 -25.198 1.00 85.69 113 ALA A O 1
ATOM 865 N N . GLY A 1 114 ? 21.722 7.613 -23.140 1.00 87.38 114 GLY A N 1
ATOM 866 C CA . GLY A 1 114 ? 22.759 8.430 -22.511 1.00 87.38 114 GLY A CA 1
ATOM 867 C C . GLY A 1 114 ? 24.163 8.132 -23.046 1.00 87.38 114 GLY A C 1
ATOM 868 O O . GLY A 1 114 ? 24.876 9.059 -23.420 1.00 87.38 114 GLY A O 1
ATOM 869 N N . ILE A 1 115 ? 24.541 6.852 -23.151 1.00 82.12 115 ILE A N 1
ATOM 870 C CA . ILE A 1 115 ? 25.842 6.422 -23.697 1.00 82.12 115 ILE A CA 1
ATOM 871 C C . ILE A 1 115 ? 25.984 6.838 -25.168 1.00 82.12 115 ILE A C 1
ATOM 873 O O . ILE A 1 115 ? 27.017 7.380 -25.552 1.00 82.12 115 ILE A O 1
ATOM 877 N N . TYR A 1 116 ? 24.944 6.635 -25.981 1.00 77.69 116 TYR A N 1
ATOM 878 C CA . TYR A 1 116 ? 24.939 7.020 -27.399 1.00 77.69 116 TYR A CA 1
ATOM 879 C C . TYR A 1 116 ? 24.779 8.536 -27.620 1.00 77.69 116 TYR A C 1
ATOM 881 O O . TYR A 1 116 ? 25.141 9.039 -28.680 1.00 77.69 116 TYR A O 1
ATOM 889 N N . GLY A 1 117 ? 24.260 9.277 -26.636 1.00 76.75 117 GLY A N 1
ATOM 890 C CA . GLY A 1 117 ? 24.174 10.741 -26.647 1.00 76.75 117 GLY A CA 1
ATOM 891 C C . GLY A 1 117 ? 25.484 11.443 -26.269 1.00 76.75 117 GLY A C 1
ATOM 892 O O . GLY A 1 117 ? 25.616 12.654 -26.455 1.00 76.75 117 GLY A O 1
ATOM 893 N N . MET A 1 118 ? 26.471 10.706 -25.754 1.00 77.38 118 MET A N 1
ATOM 894 C CA . MET A 1 118 ? 27.800 11.235 -25.465 1.00 77.38 118 MET A CA 1
ATOM 895 C C . MET A 1 118 ? 28.635 11.333 -26.757 1.00 77.38 118 MET A C 1
ATOM 897 O O . MET A 1 118 ? 28.899 10.336 -27.423 1.00 77.38 118 MET A O 1
ATOM 901 N N . ASN A 1 119 ? 29.099 12.544 -27.091 1.00 64.00 119 ASN A N 1
ATOM 902 C CA . ASN A 1 119 ? 29.882 12.860 -28.298 1.00 64.00 119 ASN A CA 1
ATOM 903 C C . ASN A 1 119 ? 31.328 12.305 -28.258 1.00 64.00 119 ASN A C 1
ATOM 905 O O . ASN A 1 119 ? 32.291 13.073 -28.245 1.00 64.00 119 ASN A O 1
ATOM 909 N N . PHE A 1 120 ? 31.527 10.985 -28.237 1.00 56.81 120 PHE A N 1
ATOM 910 C CA . PHE A 1 120 ? 32.869 10.400 -28.363 1.00 56.81 120 PHE A CA 1
ATOM 911 C C . PHE A 1 120 ? 33.205 10.081 -29.828 1.00 56.81 120 PHE A C 1
ATOM 913 O O . PHE A 1 120 ? 32.660 9.167 -30.436 1.00 56.81 120 PHE A O 1
ATOM 920 N N . VAL A 1 121 ? 34.172 10.826 -30.374 1.00 57.81 121 VAL A N 1
ATOM 921 C CA . VAL A 1 121 ? 34.671 10.794 -31.770 1.00 57.81 121 VAL A CA 1
ATOM 922 C C . VAL A 1 121 ? 35.331 9.461 -32.190 1.00 57.81 121 VAL A C 1
ATOM 924 O O . VAL A 1 121 ? 35.555 9.229 -33.376 1.00 57.81 121 VAL A O 1
ATOM 927 N N . ARG A 1 122 ? 35.634 8.551 -31.254 1.00 52.50 122 ARG A N 1
ATOM 928 C CA . ARG A 1 122 ? 36.156 7.200 -31.542 1.00 52.50 122 ARG A CA 1
ATOM 929 C C . ARG A 1 122 ? 35.456 6.152 -30.682 1.00 52.50 122 ARG A C 1
ATOM 931 O O . ARG A 1 122 ? 36.009 5.704 -29.683 1.00 52.50 122 ARG A O 1
ATOM 938 N N . MET A 1 123 ? 34.260 5.739 -31.086 1.00 60.41 123 MET A N 1
ATOM 939 C CA . MET A 1 123 ? 33.689 4.469 -30.637 1.00 60.41 123 MET A CA 1
ATOM 940 C C . MET A 1 123 ? 33.940 3.418 -31.734 1.00 60.41 123 MET A C 1
ATOM 942 O O . MET A 1 123 ? 33.455 3.607 -32.850 1.00 60.41 123 MET A O 1
ATOM 946 N N . PRO A 1 124 ? 34.694 2.329 -31.479 1.00 55.12 124 PRO A N 1
ATOM 947 C CA . PRO A 1 124 ? 34.975 1.298 -32.489 1.00 55.12 124 PRO A CA 1
ATOM 948 C C . PRO A 1 124 ? 33.701 0.614 -33.026 1.00 55.12 124 PRO A C 1
ATOM 950 O O . PRO A 1 124 ? 33.703 0.108 -34.144 1.00 55.12 124 PRO A O 1
ATOM 953 N N . GLU A 1 125 ? 32.595 0.676 -32.280 1.00 56.28 125 GLU A N 1
ATOM 954 C CA . GLU A 1 125 ? 31.266 0.177 -32.665 1.00 56.28 125 GLU A CA 1
ATOM 955 C C . GLU A 1 125 ? 30.586 1.021 -33.765 1.00 56.28 125 GLU A C 1
ATOM 957 O O . GLU A 1 125 ? 29.760 0.508 -34.519 1.00 56.28 125 GLU A O 1
ATOM 962 N N . LEU A 1 126 ? 30.957 2.302 -33.903 1.00 57.62 126 LEU A N 1
ATOM 963 C CA . LEU A 1 126 ? 30.395 3.231 -34.895 1.00 57.62 126 LEU A CA 1
ATOM 964 C C . LEU A 1 126 ? 31.079 3.120 -36.268 1.00 57.62 126 LEU A C 1
ATOM 966 O O . LEU A 1 126 ? 30.552 3.600 -37.268 1.00 57.62 126 LEU A O 1
ATOM 970 N N . HIS A 1 127 ? 32.251 2.481 -36.339 1.00 59.78 127 HIS A N 1
ATOM 971 C CA . HIS A 1 127 ? 32.952 2.273 -37.608 1.00 59.78 127 HIS A CA 1
ATOM 972 C C . HIS A 1 127 ? 32.290 1.181 -38.469 1.00 59.78 127 HIS A C 1
ATOM 974 O O . HIS A 1 127 ? 32.559 1.084 -39.667 1.00 59.78 127 HIS A O 1
ATOM 980 N N . TRP A 1 128 ? 31.395 0.384 -37.877 1.00 67.44 128 TRP A N 1
ATOM 981 C CA . TRP A 1 128 ? 30.580 -0.588 -38.591 1.00 67.44 128 TRP A CA 1
ATOM 982 C C . TRP A 1 128 ? 29.302 0.082 -39.110 1.00 67.44 128 TRP A C 1
ATOM 984 O O . TRP A 1 128 ? 28.599 0.757 -38.360 1.00 67.44 128 TRP A O 1
ATOM 994 N N . ALA A 1 129 ? 28.959 -0.141 -40.383 1.00 66.38 129 ALA A N 1
ATOM 995 C CA . ALA A 1 129 ? 27.800 0.473 -41.046 1.00 66.38 129 ALA A CA 1
ATOM 996 C C . ALA A 1 129 ? 26.450 0.255 -40.322 1.00 66.38 129 ALA A C 1
ATOM 998 O O . ALA A 1 129 ? 25.496 0.989 -40.564 1.00 66.38 129 ALA A O 1
ATOM 999 N N . PHE A 1 130 ? 26.370 -0.728 -39.418 1.00 72.31 130 PHE A N 1
ATOM 1000 C CA . PHE A 1 130 ? 25.163 -1.076 -38.668 1.00 72.31 130 PHE A CA 1
ATOM 1001 C C . PHE A 1 130 ? 25.157 -0.614 -37.202 1.00 72.31 130 PHE A C 1
ATOM 1003 O O . PHE A 1 130 ? 24.188 -0.901 -36.505 1.00 72.31 130 PHE A O 1
ATOM 1010 N N . GLY A 1 131 ? 26.166 0.119 -36.714 1.00 74.94 131 GLY A N 1
ATOM 1011 C CA . GLY A 1 131 ? 26.249 0.522 -35.299 1.00 74.94 131 GLY A CA 1
ATOM 1012 C C . GLY A 1 131 ? 25.035 1.328 -34.810 1.00 74.94 131 GLY A C 1
ATOM 1013 O O . GLY A 1 131 ? 24.485 1.055 -33.744 1.00 74.94 131 GLY A O 1
ATOM 1014 N N . TYR A 1 132 ? 24.530 2.250 -35.637 1.00 74.81 132 TYR A N 1
ATOM 1015 C CA . TYR A 1 132 ? 23.320 3.024 -35.326 1.00 74.81 132 TYR A CA 1
ATOM 1016 C C . TYR A 1 132 ? 22.056 2.148 -35.275 1.00 74.81 132 TYR A C 1
ATOM 1018 O O . TYR A 1 132 ? 21.241 2.264 -34.359 1.00 74.81 132 TYR A O 1
ATOM 1026 N N . ALA A 1 133 ? 21.917 1.223 -36.230 1.00 80.56 133 ALA A N 1
ATOM 1027 C CA . ALA A 1 133 ? 20.804 0.278 -36.260 1.00 80.56 133 ALA A CA 1
ATOM 1028 C C . ALA A 1 133 ? 20.856 -0.692 -35.066 1.00 80.56 133 ALA A C 1
ATOM 1030 O O . ALA A 1 133 ? 19.821 -1.013 -34.487 1.00 80.56 133 ALA A O 1
ATOM 1031 N N . TYR A 1 134 ? 22.053 -1.113 -34.652 1.00 82.56 134 TYR A N 1
ATOM 1032 C CA . TYR A 1 134 ? 22.268 -1.971 -33.490 1.00 82.56 134 TYR A CA 1
ATOM 1033 C C . TYR A 1 134 ? 21.876 -1.279 -32.177 1.00 82.56 134 TYR A C 1
ATOM 1035 O O . TYR A 1 134 ? 21.136 -1.867 -31.391 1.00 82.56 134 TYR A O 1
ATOM 1043 N N . GLY A 1 135 ? 22.267 -0.016 -31.970 1.00 83.12 135 GLY A N 1
ATOM 1044 C CA . GLY A 1 135 ? 21.863 0.773 -30.797 1.00 83.12 135 GLY A CA 1
ATOM 1045 C C . GLY A 1 135 ? 20.344 0.961 -30.697 1.00 83.12 135 GLY A C 1
ATOM 1046 O O . GLY A 1 135 ? 19.752 0.728 -29.643 1.00 83.12 135 GLY A O 1
ATOM 1047 N N . LEU A 1 136 ? 19.688 1.280 -31.819 1.00 82.69 136 LEU A N 1
ATOM 1048 C CA . LEU A 1 136 ? 18.222 1.333 -31.911 1.00 82.69 136 LEU A CA 1
ATOM 1049 C C . LEU A 1 136 ? 17.574 -0.019 -31.590 1.00 82.69 136 LEU A C 1
ATOM 1051 O O . LEU A 1 136 ? 16.601 -0.082 -30.839 1.00 82.69 136 LEU A O 1
ATOM 1055 N N . THR A 1 137 ? 18.137 -1.107 -32.116 1.00 86.50 137 THR A N 1
ATOM 1056 C CA . THR A 1 137 ? 17.643 -2.462 -31.846 1.00 86.50 137 THR A CA 1
ATOM 1057 C C . THR A 1 137 ? 17.803 -2.814 -30.367 1.00 86.50 137 THR A C 1
ATOM 1059 O O . THR A 1 137 ? 16.881 -3.363 -29.776 1.00 86.50 137 THR A O 1
ATOM 1062 N N . LEU A 1 138 ? 18.915 -2.436 -29.731 1.00 86.00 138 LEU A N 1
ATOM 1063 C CA . LEU A 1 138 ? 19.154 -2.627 -28.298 1.00 86.00 138 LEU A CA 1
ATOM 1064 C C . LEU A 1 138 ? 18.146 -1.867 -27.426 1.00 86.00 138 LEU A C 1
ATOM 1066 O O . LEU A 1 138 ? 17.642 -2.425 -26.452 1.00 86.00 138 LEU A O 1
ATOM 1070 N N . ILE A 1 139 ? 17.804 -0.628 -27.784 1.00 88.94 139 ILE A N 1
ATOM 1071 C CA . ILE A 1 139 ? 16.771 0.162 -27.094 1.00 88.94 139 ILE A CA 1
ATOM 1072 C C . ILE A 1 139 ? 15.405 -0.532 -27.193 1.00 88.94 139 ILE A C 1
ATOM 1074 O O . ILE A 1 139 ? 14.720 -0.713 -26.187 1.00 88.94 139 ILE A O 1
ATOM 1078 N N . VAL A 1 140 ? 15.022 -0.980 -28.392 1.00 89.12 140 VAL A N 1
ATOM 1079 C CA . VAL A 1 140 ? 13.745 -1.680 -28.607 1.00 89.12 140 VAL A CA 1
ATOM 1080 C C . VAL A 1 140 ? 13.722 -3.023 -27.874 1.00 89.12 140 VAL A C 1
ATOM 1082 O O . VAL A 1 140 ? 12.748 -3.338 -27.193 1.00 89.12 140 VAL A O 1
ATOM 1085 N N . VAL A 1 141 ? 14.800 -3.804 -27.954 1.00 90.75 141 VAL A N 1
ATOM 1086 C CA . VAL A 1 141 ? 14.919 -5.102 -27.277 1.00 90.75 141 VAL A CA 1
ATOM 1087 C C . VAL A 1 141 ? 14.837 -4.932 -25.766 1.00 90.75 141 VAL A C 1
ATOM 1089 O O . VAL A 1 141 ? 14.104 -5.672 -25.120 1.00 90.75 141 VAL A O 1
ATOM 1092 N N . THR A 1 142 ? 15.524 -3.949 -25.188 1.00 87.81 142 THR A N 1
ATOM 1093 C CA . THR A 1 142 ? 15.481 -3.710 -23.737 1.00 87.81 142 THR A CA 1
ATOM 1094 C C . THR A 1 142 ? 14.139 -3.162 -23.252 1.00 87.81 142 THR A C 1
ATOM 1096 O O . THR A 1 142 ? 13.747 -3.476 -22.132 1.00 87.81 142 THR A O 1
ATOM 1099 N N . GLY A 1 143 ? 13.388 -2.432 -24.082 1.00 86.25 143 GLY A N 1
ATOM 1100 C CA . GLY A 1 143 ? 12.015 -2.025 -23.763 1.00 86.25 143 GLY A CA 1
ATOM 1101 C C . GLY A 1 143 ? 10.989 -3.163 -23.878 1.00 86.25 143 GLY A C 1
ATOM 1102 O O . GLY A 1 143 ? 10.081 -3.276 -23.055 1.00 86.25 143 GLY A O 1
ATOM 1103 N N . VAL A 1 144 ? 11.134 -4.039 -24.879 1.00 86.69 144 VAL A N 1
ATOM 1104 C CA . VAL A 1 144 ? 10.154 -5.096 -25.198 1.00 86.69 144 VAL A CA 1
ATOM 1105 C C . VAL A 1 144 ? 10.435 -6.414 -24.465 1.00 86.69 144 VAL A C 1
ATOM 1107 O O . VAL A 1 144 ? 9.496 -7.132 -24.113 1.00 86.69 144 VAL A O 1
ATOM 1110 N N . ALA A 1 145 ? 11.697 -6.746 -24.181 1.00 86.62 145 ALA A N 1
ATOM 1111 C CA . ALA A 1 145 ? 12.064 -7.992 -23.504 1.00 86.62 145 ALA A CA 1
ATOM 1112 C C . ALA A 1 145 ? 11.421 -8.139 -22.110 1.00 86.62 145 ALA A C 1
ATOM 1114 O O . ALA A 1 145 ? 10.867 -9.211 -21.838 1.00 86.62 145 ALA A O 1
ATOM 1115 N N . PRO A 1 146 ? 11.392 -7.104 -21.243 1.00 83.62 146 PRO A N 1
ATOM 1116 C CA . PRO A 1 146 ? 10.709 -7.204 -19.961 1.00 83.62 146 PRO A CA 1
ATOM 1117 C C . PRO A 1 146 ? 9.192 -7.323 -20.141 1.00 83.62 146 PRO A C 1
ATOM 1119 O O . PRO A 1 146 ? 8.579 -8.142 -19.464 1.00 83.62 146 PRO A O 1
ATOM 1122 N N . LEU A 1 147 ? 8.584 -6.599 -21.095 1.00 83.00 147 LEU A N 1
ATOM 1123 C CA . LEU A 1 147 ? 7.146 -6.708 -21.394 1.00 83.00 147 LEU A CA 1
ATOM 1124 C C . LEU A 1 147 ? 6.750 -8.142 -21.764 1.00 83.00 147 LEU A C 1
ATOM 1126 O O . LEU A 1 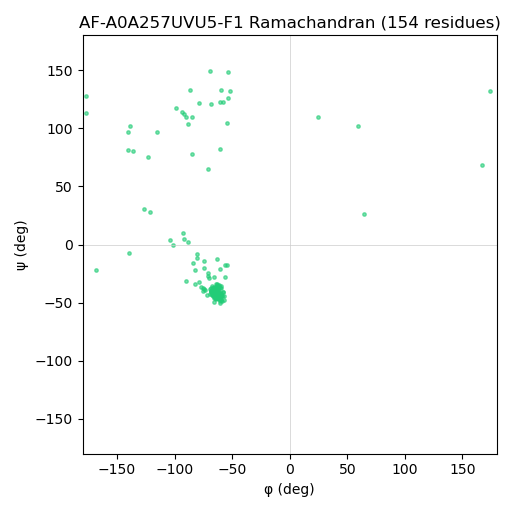147 ? 5.757 -8.668 -21.260 1.00 83.00 147 LEU A O 1
ATOM 1130 N N . PHE A 1 148 ? 7.549 -8.803 -22.604 1.00 83.56 148 PHE A N 1
ATOM 1131 C CA . PHE A 1 148 ? 7.295 -10.187 -22.998 1.00 83.56 148 PHE A CA 1
ATOM 1132 C C . PHE A 1 148 ? 7.483 -11.165 -21.829 1.00 83.56 148 PHE A C 1
ATOM 1134 O O . PHE A 1 148 ? 6.709 -12.111 -21.668 1.00 83.56 148 PHE A O 1
ATOM 1141 N N . TRP A 1 149 ? 8.479 -10.917 -20.976 1.00 83.12 149 TRP A N 1
ATOM 1142 C CA . TRP A 1 149 ? 8.739 -11.729 -19.789 1.00 83.12 149 TRP A CA 1
ATOM 1143 C C . TRP A 1 149 ? 7.633 -11.595 -18.729 1.00 83.12 149 TRP A C 1
ATOM 1145 O O . TRP A 1 149 ? 7.166 -12.608 -18.203 1.00 83.12 149 TRP A O 1
ATOM 1155 N N . PHE A 1 150 ? 7.144 -10.376 -18.471 1.00 76.94 150 PHE A N 1
ATOM 1156 C CA . PHE A 1 150 ? 6.014 -10.123 -17.567 1.00 76.94 150 PHE A CA 1
ATOM 1157 C C . PHE A 1 150 ? 4.709 -10.721 -18.097 1.00 76.94 150 PHE A C 1
ATOM 1159 O O . PHE A 1 150 ? 3.967 -11.341 -17.333 1.00 76.94 150 PHE A O 1
ATOM 1166 N N . ARG A 1 151 ? 4.470 -10.643 -19.413 1.00 75.38 151 ARG A N 1
ATOM 1167 C CA . ARG A 1 151 ? 3.309 -11.271 -20.058 1.00 75.38 151 ARG A CA 1
ATOM 1168 C C . ARG A 1 151 ? 3.315 -12.796 -19.905 1.00 75.38 151 ARG A C 1
ATOM 1170 O O . ARG A 1 151 ? 2.264 -13.391 -19.701 1.00 75.38 151 ARG A O 1
ATOM 1177 N N . LYS A 1 152 ? 4.489 -13.438 -19.946 1.00 73.19 152 LYS A N 1
ATOM 1178 C CA . LYS A 1 152 ? 4.617 -14.889 -19.718 1.00 73.19 152 LYS A CA 1
ATOM 1179 C C . LYS A 1 152 ? 4.386 -15.31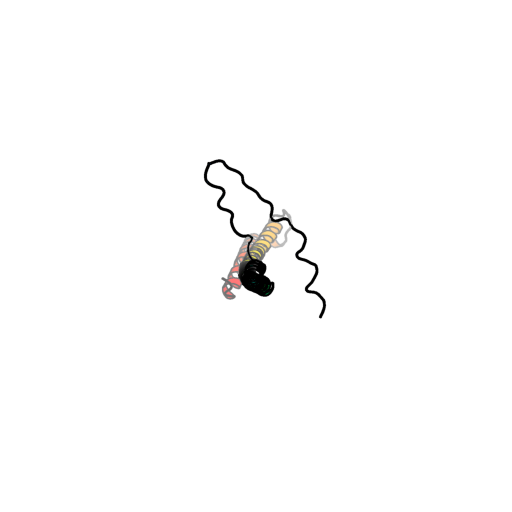2 -18.269 1.00 73.19 152 LYS A C 1
ATOM 1181 O O . LYS A 1 152 ? 3.994 -16.450 -18.035 1.00 73.19 152 LYS A O 1
ATOM 1186 N N . LYS A 1 153 ? 4.643 -14.427 -17.305 1.00 72.69 153 LYS A N 1
ATOM 1187 C CA . LYS A 1 153 ? 4.447 -14.719 -15.881 1.00 72.69 153 LYS A CA 1
ATOM 1188 C C . LYS A 1 153 ? 2.999 -14.587 -15.415 1.00 72.69 153 LYS A C 1
ATOM 1190 O O . LYS A 1 153 ? 2.726 -14.983 -14.289 1.00 72.69 153 LYS A O 1
ATOM 1195 N N . GLY A 1 154 ? 2.088 -14.078 -16.251 1.00 61.44 154 GLY A N 1
ATOM 1196 C CA . GLY A 1 154 ? 0.679 -13.903 -15.878 1.00 61.44 154 GLY A CA 1
ATOM 1197 C C . GLY A 1 154 ? 0.485 -12.889 -14.747 1.00 61.44 154 GLY A C 1
ATOM 1198 O O . GLY A 1 154 ? -0.442 -13.014 -13.961 1.00 61.44 154 GLY A O 1
ATOM 1199 N N . TRP A 1 155 ? 1.415 -11.936 -14.617 1.00 59.56 155 TRP A N 1
ATOM 1200 C CA . TRP A 1 155 ? 1.338 -10.841 -13.639 1.00 59.56 155 TRP A CA 1
ATOM 1201 C C . TRP A 1 155 ? 0.582 -9.620 -14.190 1.00 59.56 155 TRP A C 1
ATOM 1203 O O . TRP A 1 155 ? 0.494 -8.604 -13.505 1.00 59.56 155 TRP A O 1
ATOM 1213 N N . LEU A 1 156 ? 0.072 -9.733 -15.422 1.00 51.88 156 LEU A N 1
ATOM 1214 C CA . LEU A 1 156 ? -0.864 -8.814 -16.058 1.00 51.88 156 LEU A CA 1
ATOM 1215 C C . LEU A 1 156 ? -2.192 -9.538 -16.287 1.00 51.88 156 LEU A C 1
ATOM 1217 O O . LEU A 1 156 ? -2.116 -10.697 -16.762 1.00 51.88 156 LEU A O 1
#

Mean predicted aligned error: 16.83 Å

pLDDT: mean 73.06, std 20.18, range [26.78, 97.75]

Solvent-accessible surface area (backbone atoms only — not comparable to full-atom values): 9580 Å² total; per-residue (Å²): 142,89,80,92,84,71,86,87,84,75,81,85,93,76,83,82,85,84,76,90,80,94,77,79,95,69,84,72,77,78,77,52,78,64,59,58,50,54,53,50,54,52,52,47,69,74,69,35,70,70,60,56,53,52,55,52,53,52,52,53,51,53,53,50,54,51,51,54,50,51,52,55,52,50,53,52,50,50,52,52,49,51,51,49,52,50,51,50,52,55,54,50,56,54,51,53,52,52,56,50,51,54,47,64,35,49,49,59,34,52,52,52,51,50,60,71,66,50,92,63,95,79,50,81,61,65,77,42,98,52,32,69,60,48,54,54,49,50,37,51,47,48,44,45,51,55,54,55,53,45,60,72,66,62,81,110

Foldseek 3Di:
DDDPPDDPPDDDPDDDDDDDDDDDDPPDPDPPPVVVVVVVVVVCVVVPPVVVVVVVVVVVVVVVVVVVVVVVVVVVVVVVVVVVVVVVVVVVVLVVVVVVLVCQLPVQLVVLCVVVVDPDPDDVLVVDPCSVVVSVVSNVCSNVVSVVVCVVVPSD

Radius of gyration: 48.43 Å; Cα contacts (8 Å, |Δi|>4): 28; chains: 1; bounding box: 99×50×114 Å

Sequence (156 aa):
MRWSKCAARSIGCRIRFSTSSSRRTVGTPAPSAASRRASCARWFRRWGPDTMAARLGTITQDVASLNEFITHLTDKIQFVLDATLGLINIAQSDLMKVLTIVSVIGIPPTLIAGIYGMNFVRMPELHWAFGYAYGLTLIVVTGVAPLFWFRKKGWL

Secondary structure (DSSP, 8-state):
--SSSSTTS-S----------------PPPPPHHHHHHHHHHHHHHS-HHHHHHHHHHHHHHHHHHHHHHHHHHHHHHHHHHHHHHHHHHHHHHHHHHHHHHHHHHHHHHHHHHHHHS--S--GGGGSTTHHHHHHHHHHHHHHHHHHHHHHHT--